Protein AF-A0A452ELL9-F1 (afdb_monomer_lite)

Radius of gyration: 30.47 Å; chains: 1; bounding box: 75×62×86 Å

Sequence (156 aa):
MGLPRRAGDPAELRKSLKPLLEKRRRARINESLSQLKGLILPLLGRESSRYSKLEKADILEMTVRFLQELPASSGPAAAPTPSDSYREGYRACLARLARVLPTCRVLEPAVSARLLEHLRRRAASATSDGGPPSPPPAPAPSPPEPPRNPGLWRPW

InterPro domains:
  IPR003650 Orange domain [PF07527] (85-124)
  IPR003650 Orange domain [PS51054] (86-119)
  IPR003650 Orange domain [SM00511] (84-128)
  IPR011598 Myc-type, basic helix-loop-helix (bHLH) domain [PF00010] (14-70)
  IPR011598 Myc-type, basic helix-loop-helix (bHLH) domain [PS50888] (13-70)
  IPR011598 Myc-type, basic helix-loop-helix (bHLH) domain [SM00353] (19-76)
  IPR036638 Helix-loop-helix DNA-binding domain superfamily [G3DSA:4.10.280.10] (8-72)
  IPR036638 Helix-loop-helix DNA-binding domain superfamily [SSF47459] (7-71)
  IPR050370 Hairy and Enhancer of Split/HEY-related [PTHR10985] (12-146)

pLDDT: mean 76.62, std 16.28, range [39.56, 97.38]

Structure (mmCIF, N/CA/C/O backbone):
data_AF-A0A452ELL9-F1
#
_entry.id   AF-A0A452ELL9-F1
#
loop_
_atom_site.group_PDB
_atom_site.id
_atom_site.type_symbol
_atom_site.label_atom_id
_atom_site.label_alt_id
_atom_site.label_comp_id
_atom_site.label_asym_id
_atom_site.label_entity_id
_atom_site.label_seq_id
_atom_site.pdbx_PDB_ins_code
_atom_site.Cartn_x
_atom_site.Cartn_y
_atom_site.Cartn_z
_atom_site.occupancy
_atom_site.B_iso_or_equiv
_atom_site.auth_seq_id
_atom_site.auth_comp_id
_atom_site.auth_asym_id
_atom_site.auth_atom_id
_atom_site.pdbx_PDB_model_num
ATOM 1 N N . MET A 1 1 ? 48.046 23.198 -48.139 1.00 39.56 1 MET A N 1
ATOM 2 C CA . MET A 1 1 ? 48.055 22.810 -46.710 1.00 39.56 1 MET A CA 1
ATOM 3 C C . MET A 1 1 ? 46.621 22.524 -46.279 1.00 39.56 1 MET A C 1
ATOM 5 O O . MET A 1 1 ? 45.902 23.446 -45.923 1.00 39.56 1 MET A O 1
ATOM 9 N N . GLY A 1 2 ? 46.162 21.277 -46.433 1.00 43.72 2 GLY A N 1
ATOM 10 C CA . GLY A 1 2 ? 44.810 20.869 -46.034 1.00 43.72 2 GLY A CA 1
ATOM 11 C C . GLY A 1 2 ? 44.748 20.633 -44.527 1.00 43.72 2 GLY A C 1
ATOM 12 O O . GLY A 1 2 ? 45.541 19.858 -44.000 1.00 43.72 2 GLY A O 1
ATOM 13 N N . LEU A 1 3 ? 43.842 21.325 -43.835 1.00 52.34 3 LEU A N 1
ATOM 14 C CA . LEU A 1 3 ? 43.628 21.164 -42.396 1.00 52.34 3 LEU A CA 1
ATOM 15 C C . LEU A 1 3 ? 43.081 19.758 -42.084 1.00 52.34 3 LEU A C 1
ATOM 17 O O . LEU A 1 3 ? 42.212 19.269 -42.814 1.00 52.34 3 LEU A O 1
ATOM 21 N N . PRO A 1 4 ? 43.535 19.103 -41.000 1.00 48.22 4 PRO A N 1
ATOM 22 C CA . PRO A 1 4 ? 43.078 17.767 -40.655 1.00 48.22 4 PRO A CA 1
ATOM 23 C C . PRO A 1 4 ? 41.623 17.828 -40.171 1.00 48.22 4 PRO A C 1
ATOM 25 O O . PRO A 1 4 ? 41.329 18.252 -39.055 1.00 48.22 4 PRO A O 1
ATOM 28 N N . ARG A 1 5 ? 40.680 17.376 -41.006 1.00 55.56 5 ARG A N 1
ATOM 29 C CA . ARG A 1 5 ? 39.321 17.060 -40.549 1.00 55.56 5 ARG A CA 1
ATOM 30 C C . ARG A 1 5 ? 39.376 15.769 -39.743 1.00 55.56 5 ARG A C 1
ATOM 32 O O . ARG A 1 5 ? 39.400 14.689 -40.325 1.00 55.56 5 ARG A O 1
ATOM 39 N N . ARG A 1 6 ? 39.333 15.865 -38.414 1.00 56.06 6 ARG A N 1
ATOM 40 C CA . ARG A 1 6 ? 38.797 14.772 -37.590 1.00 56.06 6 ARG A CA 1
ATOM 41 C C . ARG A 1 6 ? 38.320 15.248 -36.218 1.00 56.06 6 ARG A C 1
ATOM 43 O O . ARG A 1 6 ? 38.817 14.823 -35.187 1.00 56.06 6 ARG A O 1
ATOM 50 N N . ALA A 1 7 ? 37.300 16.101 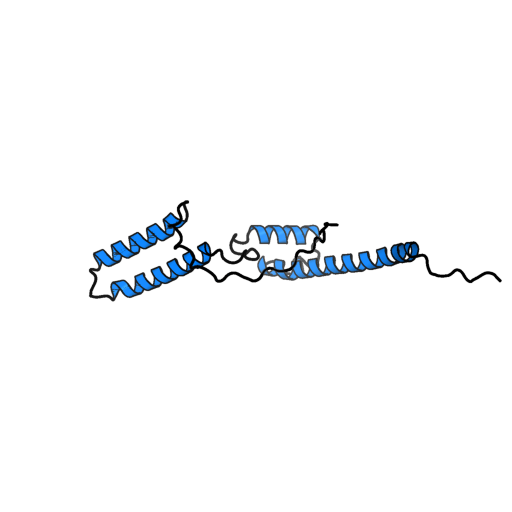-36.213 1.00 53.94 7 ALA A N 1
ATOM 51 C CA . ALA A 1 7 ? 36.344 16.097 -35.112 1.00 53.94 7 ALA A CA 1
ATOM 52 C C . ALA A 1 7 ? 35.299 15.028 -35.458 1.00 53.94 7 ALA A C 1
ATOM 54 O O . ALA A 1 7 ? 34.643 15.130 -36.494 1.00 53.94 7 ALA A O 1
ATOM 55 N N . GLY A 1 8 ? 35.235 13.952 -34.670 1.00 61.16 8 GLY A N 1
ATOM 56 C CA . GLY A 1 8 ? 34.281 12.864 -34.880 1.00 61.16 8 GLY A CA 1
ATOM 57 C C . GLY A 1 8 ? 32.857 13.406 -34.955 1.00 61.16 8 GLY A C 1
ATOM 58 O O . GLY A 1 8 ? 32.442 14.190 -34.104 1.00 61.16 8 GLY A O 1
ATOM 59 N N . ASP A 1 9 ? 32.136 13.011 -35.998 1.00 69.12 9 ASP A N 1
ATOM 60 C CA . ASP A 1 9 ? 30.801 13.513 -36.288 1.00 69.12 9 ASP A CA 1
ATOM 61 C C . ASP A 1 9 ? 29.867 13.218 -35.090 1.00 69.12 9 ASP A C 1
ATOM 63 O O . ASP A 1 9 ? 29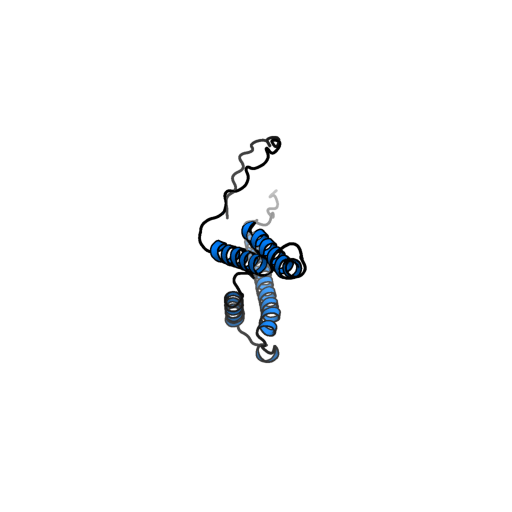.688 12.051 -34.720 1.00 69.12 9 ASP A O 1
ATOM 67 N N . PRO A 1 10 ? 29.269 14.222 -34.420 1.00 64.19 10 PRO A N 1
ATOM 68 C CA . PRO A 1 10 ? 28.433 14.005 -33.235 1.00 64.19 10 PRO A CA 1
ATOM 69 C C . PRO A 1 10 ? 27.201 13.139 -33.534 1.00 64.19 10 PRO A C 1
ATOM 71 O O . PRO A 1 10 ? 26.569 12.610 -32.616 1.00 64.19 10 PRO A O 1
ATOM 74 N N . ALA A 1 11 ? 26.825 12.994 -34.806 1.00 65.19 11 ALA A N 1
ATOM 75 C CA . ALA A 1 11 ? 25.819 12.036 -35.247 1.00 65.19 11 ALA A CA 1
ATOM 76 C C . ALA A 1 11 ? 26.320 10.580 -35.165 1.00 65.19 11 ALA A C 1
ATOM 78 O O . ALA A 1 11 ? 25.574 9.713 -34.713 1.00 65.19 11 ALA A O 1
ATOM 79 N N . GLU A 1 12 ? 27.577 10.313 -35.524 1.00 65.81 12 GLU A N 1
ATOM 80 C CA . GLU A 1 12 ? 28.212 8.990 -35.424 1.00 65.81 12 GLU A CA 1
ATOM 81 C C . GLU A 1 12 ? 28.434 8.584 -33.962 1.00 65.81 12 GLU A C 1
ATOM 83 O O . GLU A 1 12 ? 28.128 7.455 -33.577 1.00 65.81 12 GLU A O 1
ATOM 88 N N . LEU A 1 13 ? 28.838 9.530 -33.106 1.00 61.91 13 LEU A N 1
ATOM 89 C CA . LEU A 1 13 ? 28.937 9.302 -31.660 1.00 61.91 13 LEU A CA 1
ATOM 90 C C . LEU A 1 13 ? 27.566 8.987 -31.035 1.00 61.91 13 LEU A C 1
ATOM 92 O O . LEU A 1 13 ? 27.431 8.083 -30.216 1.00 61.91 13 LEU A O 1
ATOM 96 N N . ARG A 1 14 ? 26.500 9.679 -31.457 1.00 65.00 14 ARG A N 1
ATOM 97 C CA . ARG A 1 14 ? 25.131 9.364 -31.009 1.00 65.00 14 ARG A CA 1
ATOM 98 C C . ARG A 1 14 ? 24.664 7.986 -31.485 1.00 65.00 14 ARG A C 1
ATOM 100 O O . ARG A 1 14 ? 23.976 7.294 -30.735 1.00 65.00 14 ARG A O 1
ATOM 107 N N . LYS A 1 15 ? 25.031 7.565 -32.699 1.00 68.00 15 LYS A N 1
ATOM 108 C CA . LYS A 1 15 ? 24.720 6.224 -33.225 1.00 68.00 15 LYS A CA 1
ATOM 109 C C . LYS A 1 15 ? 25.477 5.120 -32.477 1.00 68.00 15 LYS A C 1
ATOM 111 O O . LYS A 1 15 ? 24.883 4.076 -32.228 1.00 68.00 15 LYS A O 1
ATOM 116 N N . SER A 1 16 ? 26.722 5.357 -32.057 1.00 68.56 16 SER A N 1
ATOM 117 C CA . SER A 1 16 ? 27.526 4.377 -31.309 1.00 68.56 16 SER A CA 1
ATOM 118 C C . SER A 1 16 ? 27.206 4.322 -29.807 1.00 68.56 16 SER A C 1
ATOM 120 O O . SER A 1 16 ? 27.310 3.257 -29.199 1.00 68.56 16 SER A O 1
ATOM 122 N N . LEU A 1 17 ? 26.735 5.419 -29.201 1.00 79.38 17 LEU A N 1
ATOM 123 C CA . LEU A 1 17 ? 26.318 5.453 -27.790 1.00 79.38 17 LEU A CA 1
ATOM 124 C C . LEU A 1 17 ? 24.913 4.877 -27.551 1.00 79.38 17 LEU A C 1
ATOM 126 O O . LEU A 1 17 ? 24.643 4.333 -26.479 1.00 79.38 17 LEU A O 1
ATOM 130 N N . LYS A 1 18 ? 24.020 4.949 -28.545 1.00 80.38 18 LYS A N 1
ATOM 131 C CA . LYS A 1 18 ? 22.675 4.344 -28.502 1.00 80.38 18 LYS A CA 1
ATOM 132 C C . LYS A 1 18 ? 22.659 2.865 -28.066 1.00 80.38 18 LYS A C 1
ATOM 134 O O . LYS A 1 18 ? 21.918 2.558 -27.130 1.00 80.38 18 LYS A O 1
ATOM 139 N N . PRO A 1 19 ? 23.449 1.946 -28.659 1.00 86.75 19 PRO A N 1
ATOM 140 C CA . PRO A 1 19 ? 23.465 0.545 -28.231 1.00 86.75 19 PRO A CA 1
ATOM 141 C C . PRO A 1 19 ? 23.975 0.368 -26.793 1.00 86.75 19 PRO A C 1
ATOM 143 O O . PRO A 1 19 ? 23.478 -0.494 -26.069 1.00 86.75 19 PRO A O 1
ATOM 146 N N . LEU A 1 20 ? 24.913 1.209 -26.341 1.00 86.06 20 LEU A N 1
ATOM 147 C CA . LEU A 1 20 ? 25.419 1.178 -24.964 1.00 86.06 20 LEU A CA 1
ATOM 148 C C . LEU A 1 20 ? 24.358 1.636 -23.953 1.00 86.06 20 LEU A C 1
ATOM 150 O O . LEU A 1 20 ? 24.157 0.987 -22.923 1.00 86.06 20 LEU A O 1
ATOM 154 N N . LEU A 1 21 ? 23.644 2.721 -24.260 1.00 90.81 21 LEU A N 1
ATOM 155 C CA . LEU A 1 21 ? 22.550 3.241 -23.435 1.00 90.81 21 LEU A CA 1
ATOM 156 C C . LEU A 1 21 ? 21.401 2.235 -23.327 1.00 90.81 21 LEU A C 1
ATOM 158 O O . LEU A 1 21 ? 20.899 1.989 -22.229 1.00 90.81 21 LEU A O 1
ATOM 162 N N . GLU A 1 22 ? 21.031 1.599 -24.438 1.00 91.69 22 GLU A N 1
ATOM 163 C CA . GLU A 1 22 ? 19.993 0.568 -24.444 1.00 91.69 22 GLU A CA 1
ATOM 164 C C . GLU A 1 22 ? 20.433 -0.682 -23.668 1.00 91.69 22 GLU A C 1
ATOM 166 O O . GLU A 1 22 ? 19.645 -1.237 -22.900 1.00 91.69 22 GLU A O 1
ATOM 171 N N . LYS A 1 23 ? 21.707 -1.089 -23.760 1.00 93.25 23 LYS A N 1
ATOM 172 C CA . LYS A 1 23 ? 22.253 -2.170 -22.921 1.00 93.25 23 LYS A CA 1
ATOM 173 C C . LYS A 1 23 ? 22.130 -1.840 -21.430 1.00 93.25 23 LYS A C 1
ATOM 175 O O . LYS A 1 23 ? 21.665 -2.681 -20.661 1.00 93.25 23 LYS A O 1
ATOM 180 N N . ARG A 1 24 ? 22.476 -0.612 -21.021 1.00 93.44 24 ARG A N 1
ATOM 181 C CA . ARG A 1 24 ? 22.334 -0.156 -19.624 1.00 93.44 24 ARG A CA 1
ATOM 182 C C . ARG A 1 24 ? 20.871 -0.118 -19.178 1.00 93.44 24 ARG A C 1
ATOM 184 O O . ARG A 1 24 ? 20.562 -0.541 -18.066 1.00 93.44 24 ARG A O 1
ATOM 191 N N . ARG A 1 25 ? 19.963 0.350 -20.038 1.00 96.44 25 ARG A N 1
ATOM 192 C CA . ARG A 1 25 ? 18.517 0.339 -19.773 1.00 96.44 25 ARG A CA 1
ATOM 193 C C . ARG A 1 25 ? 18.000 -1.088 -19.572 1.00 96.44 25 ARG A C 1
ATOM 195 O O . ARG A 1 25 ? 17.311 -1.341 -18.588 1.00 96.44 25 ARG A O 1
ATOM 202 N N . ARG A 1 26 ? 18.362 -2.022 -20.459 1.00 96.38 26 ARG A N 1
ATOM 203 C CA . ARG A 1 26 ? 17.973 -3.441 -20.363 1.00 96.38 26 ARG A CA 1
ATOM 204 C C . ARG A 1 26 ? 18.506 -4.106 -19.096 1.00 96.38 26 ARG A C 1
ATOM 206 O O . ARG A 1 26 ? 17.766 -4.854 -18.464 1.00 96.38 26 ARG A O 1
ATOM 213 N N . ALA A 1 27 ? 19.748 -3.810 -18.711 1.00 96.31 27 ALA A N 1
ATOM 214 C CA . ALA A 1 27 ? 20.329 -4.302 -17.463 1.00 96.31 27 ALA A CA 1
ATOM 215 C C . ALA A 1 27 ? 19.515 -3.837 -16.247 1.00 96.31 27 ALA A C 1
ATOM 217 O O . ALA A 1 27 ? 19.094 -4.671 -15.452 1.00 96.31 27 ALA A O 1
ATOM 218 N N . ARG A 1 28 ? 19.188 -2.537 -16.177 1.00 97.38 28 ARG A N 1
ATOM 219 C CA . ARG A 1 28 ? 18.305 -1.983 -15.136 1.00 97.38 28 ARG A CA 1
ATOM 220 C C . ARG A 1 28 ? 16.955 -2.696 -15.072 1.00 97.38 28 ARG A C 1
ATOM 222 O O . ARG A 1 28 ? 16.532 -3.084 -13.996 1.00 97.38 28 ARG A O 1
ATOM 229 N N . ILE A 1 29 ? 16.292 -2.898 -16.214 1.00 95.25 29 ILE A N 1
ATOM 230 C CA . ILE A 1 29 ? 14.984 -3.578 -16.257 1.00 95.25 29 ILE A CA 1
ATOM 231 C C . ILE A 1 29 ? 15.085 -5.006 -15.703 1.00 95.25 29 ILE A C 1
ATOM 233 O O . ILE A 1 29 ? 14.241 -5.425 -14.916 1.00 95.25 29 ILE A O 1
ATOM 237 N N . ASN A 1 30 ? 16.113 -5.760 -16.096 1.00 95.25 30 ASN A N 1
ATOM 238 C CA . ASN A 1 30 ? 16.290 -7.137 -15.632 1.00 95.25 30 ASN A CA 1
ATOM 239 C C . ASN A 1 30 ? 16.639 -7.216 -14.137 1.00 95.25 30 ASN A C 1
ATOM 241 O O . ASN A 1 30 ? 16.194 -8.141 -13.456 1.00 95.25 30 ASN A O 1
ATOM 245 N N . GLU A 1 31 ? 17.401 -6.249 -13.625 1.00 95.81 31 GLU A N 1
ATOM 246 C CA . GLU A 1 31 ? 17.685 -6.124 -12.195 1.00 95.81 31 GLU A CA 1
ATOM 247 C C . GLU A 1 31 ? 16.397 -5.860 -11.409 1.00 95.81 31 GLU A C 1
ATOM 249 O O . GLU A 1 31 ? 16.092 -6.595 -10.470 1.00 95.81 31 GLU A O 1
ATOM 254 N N . SER A 1 32 ? 15.578 -4.902 -11.854 1.00 95.19 32 SER A N 1
ATOM 255 C CA . SER A 1 32 ? 14.283 -4.613 -11.229 1.00 95.19 32 SER A CA 1
ATOM 256 C C . SER A 1 32 ? 13.348 -5.826 -11.242 1.00 95.19 32 SER A C 1
ATOM 258 O O . SER A 1 32 ? 12.720 -6.118 -10.232 1.00 95.19 32 SER A O 1
ATOM 260 N N . LEU A 1 33 ? 13.280 -6.576 -12.348 1.00 94.12 33 LEU A N 1
ATOM 261 C CA . LEU A 1 33 ? 12.470 -7.801 -12.426 1.00 94.12 33 LEU A CA 1
ATOM 262 C C . LEU A 1 33 ? 12.960 -8.892 -11.464 1.00 94.12 33 LEU A C 1
ATOM 264 O O . LEU A 1 33 ? 12.149 -9.592 -10.860 1.00 94.12 33 LEU A O 1
ATOM 268 N N . SER A 1 34 ? 14.276 -9.020 -11.292 1.00 92.25 34 SER A N 1
ATOM 269 C CA . SER A 1 34 ? 14.861 -9.957 -10.325 1.00 92.25 34 SER A CA 1
ATOM 270 C C . SER A 1 34 ? 14.517 -9.566 -8.885 1.00 92.25 34 SER A C 1
ATOM 272 O O . SER A 1 34 ? 14.138 -10.425 -8.090 1.00 92.25 34 SER A O 1
ATOM 274 N N . GLN A 1 35 ? 14.583 -8.270 -8.565 1.00 93.25 35 GLN A N 1
ATOM 275 C CA . GLN A 1 35 ? 14.181 -7.738 -7.259 1.00 93.25 35 GLN A CA 1
ATOM 276 C C . GLN A 1 35 ? 12.687 -7.958 -6.994 1.00 93.25 35 GLN A C 1
ATOM 278 O O . GLN A 1 35 ? 12.324 -8.477 -5.942 1.00 93.25 35 GLN A O 1
ATOM 283 N N . LEU A 1 36 ? 11.828 -7.636 -7.968 1.00 93.56 36 LEU A N 1
ATOM 284 C CA . LEU A 1 36 ? 10.382 -7.871 -7.908 1.00 93.56 36 LEU A CA 1
ATOM 285 C C . LEU A 1 36 ? 10.064 -9.333 -7.602 1.00 93.56 36 LEU A C 1
ATOM 287 O O . LEU A 1 36 ? 9.323 -9.622 -6.668 1.00 93.56 36 LEU A O 1
ATOM 291 N N . LYS A 1 37 ? 10.690 -10.267 -8.322 1.00 91.44 37 LYS A N 1
ATOM 292 C CA . LYS A 1 37 ? 10.555 -11.701 -8.048 1.00 91.44 37 LYS A CA 1
ATOM 293 C C . LYS A 1 37 ? 10.971 -12.054 -6.613 1.00 91.44 37 LYS A C 1
ATOM 295 O O . LYS A 1 37 ? 10.265 -12.807 -5.949 1.00 91.44 37 LYS A O 1
ATOM 300 N N . GLY A 1 38 ? 12.079 -11.500 -6.123 1.00 89.69 38 GLY A N 1
ATOM 301 C CA . GLY A 1 38 ? 12.550 -11.722 -4.752 1.00 89.69 38 GLY A CA 1
ATOM 302 C C . GLY A 1 38 ? 11.599 -11.200 -3.669 1.00 89.69 38 GLY A C 1
ATOM 303 O O . GLY A 1 38 ? 11.500 -11.818 -2.616 1.00 89.69 38 GLY A O 1
ATOM 304 N N . LEU A 1 39 ? 10.881 -10.104 -3.928 1.00 90.94 39 LEU A N 1
ATOM 305 C CA . LEU A 1 39 ? 9.926 -9.515 -2.983 1.00 90.94 39 LEU A CA 1
ATOM 306 C C . LEU A 1 39 ? 8.557 -10.203 -3.028 1.00 90.94 39 LEU A C 1
ATOM 308 O O . LEU A 1 39 ? 7.978 -10.499 -1.988 1.00 90.94 39 LEU A O 1
ATOM 312 N N . ILE A 1 40 ? 8.036 -10.471 -4.225 1.00 89.88 40 ILE A N 1
ATOM 313 C CA . ILE A 1 40 ? 6.654 -10.930 -4.415 1.00 89.88 40 ILE A CA 1
ATOM 314 C C . ILE A 1 40 ? 6.485 -12.412 -4.058 1.00 89.88 40 ILE A C 1
ATOM 316 O O . ILE A 1 40 ? 5.493 -12.780 -3.434 1.00 89.88 40 ILE A O 1
ATOM 320 N N . LEU A 1 41 ? 7.440 -13.282 -4.410 1.00 87.19 41 LEU A N 1
ATOM 321 C CA . LEU A 1 41 ? 7.315 -14.727 -4.159 1.00 87.19 41 LEU A CA 1
ATOM 322 C C . LEU A 1 41 ? 7.146 -15.067 -2.666 1.00 87.19 41 LEU A C 1
ATOM 324 O O . LEU A 1 41 ? 6.201 -15.793 -2.348 1.00 87.19 41 LEU A O 1
ATOM 328 N N . PRO A 1 42 ? 7.976 -14.534 -1.744 1.00 85.56 42 PRO A N 1
ATOM 329 C CA . PRO A 1 42 ? 7.800 -14.773 -0.314 1.00 85.56 42 PRO A CA 1
ATOM 330 C C . PRO A 1 42 ? 6.458 -14.267 0.217 1.00 85.56 42 PRO A C 1
ATOM 332 O O . PRO A 1 42 ? 5.806 -14.969 0.985 1.00 85.56 42 PRO A O 1
ATOM 335 N N . LEU A 1 43 ? 6.022 -13.081 -0.223 1.00 84.56 43 LEU A N 1
ATOM 336 C CA . LEU A 1 43 ? 4.770 -12.466 0.229 1.00 84.56 43 LEU A CA 1
ATOM 337 C C . LEU A 1 43 ? 3.532 -13.268 -0.195 1.00 84.56 43 LEU A C 1
ATOM 339 O O . LEU A 1 43 ? 2.533 -13.267 0.517 1.00 84.56 43 LEU A O 1
ATOM 343 N N . LEU A 1 44 ? 3.611 -13.997 -1.311 1.00 82.94 44 LEU A N 1
ATOM 344 C CA . LEU A 1 44 ? 2.556 -14.904 -1.779 1.00 82.94 44 LEU A CA 1
ATOM 345 C C . LEU A 1 44 ? 2.695 -16.340 -1.237 1.00 82.94 44 LEU A C 1
ATOM 347 O O . LEU A 1 44 ? 1.958 -17.227 -1.672 1.00 82.94 44 LEU A O 1
ATOM 351 N N . GLY A 1 45 ? 3.658 -16.617 -0.349 1.00 79.69 45 GLY A N 1
ATOM 352 C CA . GLY A 1 45 ? 3.928 -17.977 0.138 1.00 79.69 45 GLY A CA 1
ATOM 353 C C . GLY A 1 45 ? 4.411 -18.933 -0.963 1.00 79.69 45 GLY A C 1
ATOM 354 O O . GLY A 1 45 ? 4.213 -20.148 -0.885 1.00 79.69 45 GLY A O 1
ATOM 355 N N . ARG A 1 46 ? 5.014 -18.395 -2.029 1.00 79.75 46 ARG A N 1
ATOM 356 C CA . ARG A 1 46 ? 5.496 -19.150 -3.189 1.00 79.75 46 ARG A CA 1
ATOM 357 C C . ARG A 1 46 ? 6.989 -19.452 -3.051 1.00 79.75 46 ARG A C 1
ATOM 359 O O . ARG A 1 46 ? 7.824 -18.575 -2.875 1.00 79.75 46 ARG A O 1
ATOM 366 N N . GLU A 1 47 ? 7.315 -20.734 -3.155 1.00 73.62 47 GLU A N 1
ATOM 367 C CA . GLU A 1 47 ? 8.642 -21.297 -2.882 1.00 73.62 47 GLU A CA 1
ATOM 368 C C . GLU A 1 47 ? 9.626 -21.016 -4.038 1.00 73.62 47 GLU A C 1
ATOM 370 O O . GLU A 1 47 ? 9.368 -21.398 -5.180 1.00 73.62 47 GLU A O 1
ATOM 375 N N . SER A 1 48 ? 10.744 -20.332 -3.761 1.00 70.75 48 SER A N 1
ATOM 376 C CA . SER A 1 48 ? 11.658 -19.767 -4.777 1.00 70.75 48 SER A CA 1
ATOM 377 C C . SER A 1 48 ? 12.183 -20.790 -5.801 1.00 70.75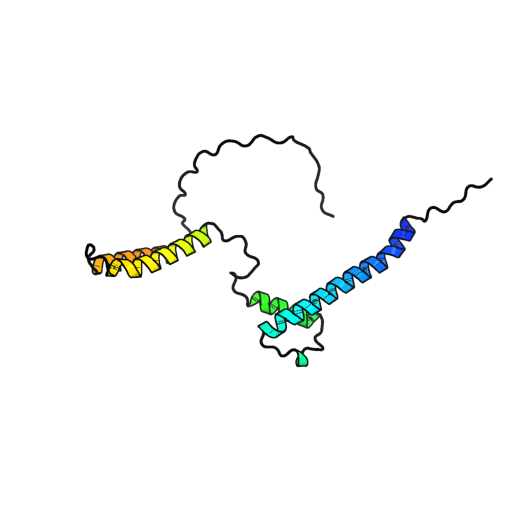 48 SER A C 1
ATOM 379 O O . SER A 1 48 ? 12.341 -20.460 -6.981 1.00 70.75 48 SER A O 1
ATOM 381 N N . SER A 1 49 ? 12.377 -22.051 -5.392 1.00 72.25 49 SER A N 1
ATOM 382 C CA . SER A 1 49 ? 12.905 -23.123 -6.250 1.00 72.25 49 SER A CA 1
ATOM 383 C C . SER A 1 49 ? 11.996 -23.416 -7.449 1.00 72.25 49 SER A C 1
ATOM 385 O O . SER A 1 49 ? 12.454 -23.451 -8.599 1.00 72.25 49 SER A O 1
ATOM 387 N N . ARG A 1 50 ? 10.678 -23.508 -7.208 1.00 70.56 50 ARG A N 1
ATOM 388 C CA . ARG A 1 50 ? 9.668 -23.766 -8.254 1.00 70.56 50 ARG A CA 1
ATOM 389 C C . ARG A 1 50 ? 9.531 -22.627 -9.258 1.00 70.56 50 ARG A C 1
ATOM 391 O O . ARG A 1 50 ? 9.079 -22.842 -10.376 1.00 70.56 50 ARG A O 1
ATOM 398 N N . TYR A 1 51 ? 9.953 -21.432 -8.872 1.00 72.94 51 TYR A N 1
ATOM 399 C CA .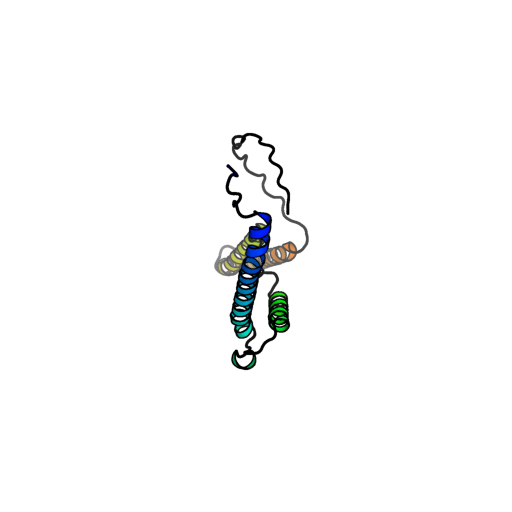 TYR A 1 51 ? 9.799 -20.219 -9.662 1.00 72.94 51 TYR A CA 1
ATOM 400 C C . TYR A 1 51 ? 11.125 -19.701 -10.225 1.00 72.94 51 TYR A C 1
ATOM 402 O O . TYR A 1 51 ? 11.179 -18.617 -10.810 1.00 72.94 51 TYR A O 1
ATOM 410 N N . SER A 1 52 ? 12.202 -20.482 -10.109 1.00 75.62 52 SER A N 1
ATOM 411 C CA . SER A 1 52 ? 13.523 -20.192 -10.681 1.00 75.62 52 SER A CA 1
ATOM 412 C C . SER A 1 52 ? 13.470 -19.847 -12.181 1.00 75.62 52 SER A C 1
ATOM 414 O O . SER A 1 52 ? 14.209 -18.957 -12.600 1.00 75.62 52 SER A O 1
ATOM 416 N N . LYS A 1 53 ? 12.522 -20.420 -12.940 1.00 79.94 53 LYS A N 1
ATOM 417 C CA . LYS A 1 53 ? 12.317 -20.224 -14.393 1.00 79.94 53 LYS A CA 1
ATOM 418 C C . LYS A 1 53 ? 11.136 -19.319 -14.801 1.00 79.94 53 LYS A C 1
ATOM 420 O O . LYS A 1 53 ? 10.716 -19.389 -15.946 1.00 79.94 53 LYS A O 1
ATOM 425 N N . LEU A 1 54 ? 10.596 -18.493 -13.901 1.00 81.25 54 LEU A N 1
ATOM 426 C CA . LEU A 1 54 ? 9.487 -17.580 -14.235 1.00 81.25 54 LEU A CA 1
ATOM 427 C C . LEU A 1 54 ? 9.762 -16.723 -15.479 1.00 81.25 54 LEU A C 1
ATOM 429 O O . LEU A 1 54 ? 10.837 -16.119 -15.592 1.00 81.25 54 LEU A O 1
ATOM 433 N N . GLU A 1 55 ? 8.765 -16.616 -16.358 1.00 89.56 55 GLU A N 1
ATOM 434 C CA . GLU A 1 55 ? 8.818 -15.699 -17.489 1.00 89.56 55 GLU A CA 1
ATOM 435 C C . GLU A 1 55 ? 8.632 -14.248 -17.020 1.00 89.56 55 GLU A C 1
ATOM 437 O O . GLU A 1 55 ? 8.110 -13.964 -15.939 1.00 89.56 55 GLU A O 1
ATOM 442 N N . LYS A 1 56 ? 9.066 -13.279 -17.837 1.00 90.56 56 LYS A N 1
ATOM 443 C CA . LYS A 1 56 ? 8.932 -11.855 -17.478 1.00 90.56 56 LYS A CA 1
ATOM 444 C C . LYS A 1 56 ? 7.470 -11.436 -17.319 1.00 90.56 56 LYS A C 1
ATOM 446 O O . LYS A 1 56 ? 7.187 -10.591 -16.477 1.00 90.56 56 LYS A O 1
ATOM 451 N N . ALA A 1 57 ? 6.578 -12.009 -18.129 1.00 92.62 57 ALA A N 1
ATOM 452 C CA . ALA A 1 57 ? 5.146 -11.750 -18.057 1.00 92.62 57 ALA A CA 1
ATOM 453 C C . ALA A 1 57 ? 4.568 -12.242 -16.723 1.00 92.62 57 ALA A C 1
ATOM 455 O O . ALA A 1 57 ? 3.938 -11.453 -16.027 1.00 92.62 57 ALA A O 1
ATOM 456 N N . ASP A 1 58 ? 4.901 -13.467 -16.306 1.00 90.50 58 ASP A N 1
ATOM 457 C CA . ASP A 1 58 ? 4.441 -14.037 -15.036 1.00 90.50 58 ASP A CA 1
ATOM 458 C C . ASP A 1 58 ? 4.867 -13.199 -13.822 1.00 90.50 58 ASP A C 1
ATOM 460 O O . ASP A 1 58 ? 4.077 -12.971 -12.906 1.00 90.50 58 ASP A O 1
ATOM 464 N N . ILE A 1 59 ? 6.121 -12.714 -13.803 1.00 91.69 59 ILE A N 1
ATOM 465 C CA . ILE A 1 59 ? 6.620 -11.844 -12.721 1.00 91.69 59 ILE A CA 1
ATOM 466 C C . ILE A 1 59 ? 5.755 -10.583 -12.624 1.00 91.69 59 ILE A C 1
ATOM 468 O O . ILE A 1 59 ? 5.374 -10.173 -11.525 1.00 91.69 59 ILE A O 1
ATOM 472 N N . LEU A 1 60 ? 5.442 -9.966 -13.765 1.00 94.56 60 LEU A N 1
ATOM 473 C CA . LEU A 1 60 ? 4.611 -8.766 -13.814 1.00 94.56 60 LEU A CA 1
ATOM 474 C C . LEU A 1 60 ? 3.166 -9.065 -13.407 1.00 94.56 60 LEU A C 1
ATOM 476 O O . LEU A 1 60 ? 2.618 -8.335 -12.587 1.00 94.56 60 LEU A O 1
ATOM 480 N N . GLU A 1 61 ? 2.572 -10.144 -13.907 1.00 92.25 61 GLU A N 1
ATOM 481 C CA . GLU A 1 61 ? 1.194 -10.529 -13.592 1.00 92.25 61 GLU A CA 1
ATOM 482 C C . GLU A 1 61 ? 1.015 -10.826 -12.100 1.00 92.25 61 GLU A C 1
ATOM 484 O O . GLU A 1 61 ? 0.118 -10.277 -11.457 1.00 92.25 61 GLU A O 1
ATOM 489 N N . MET A 1 62 ? 1.922 -11.611 -11.510 1.00 91.19 62 MET A N 1
ATOM 490 C CA . MET A 1 62 ? 1.925 -11.872 -10.069 1.00 91.19 62 MET A CA 1
ATOM 491 C C . MET A 1 62 ? 2.047 -10.585 -9.251 1.00 91.19 62 MET A C 1
ATOM 493 O O . MET A 1 62 ? 1.385 -10.444 -8.225 1.00 91.19 62 MET A O 1
ATOM 497 N N . THR A 1 63 ? 2.886 -9.649 -9.701 1.00 92.75 63 THR A N 1
ATOM 498 C CA . THR A 1 63 ? 3.066 -8.358 -9.025 1.00 92.75 63 THR A CA 1
ATOM 499 C C . THR A 1 63 ? 1.792 -7.525 -9.103 1.00 92.75 63 THR A C 1
ATOM 501 O O . THR A 1 63 ? 1.362 -6.972 -8.096 1.00 92.75 63 THR A O 1
ATOM 504 N N . VAL A 1 64 ? 1.166 -7.437 -10.278 1.00 91.81 64 VAL A N 1
ATOM 505 C CA . VAL A 1 64 ? -0.083 -6.684 -10.465 1.00 91.81 64 VAL A CA 1
ATOM 506 C C . VAL A 1 64 ? -1.186 -7.263 -9.590 1.00 91.81 64 VAL A C 1
ATOM 508 O O . VAL A 1 64 ? -1.852 -6.511 -8.881 1.00 91.81 64 VAL A O 1
ATOM 511 N N . ARG A 1 65 ? -1.329 -8.591 -9.574 1.00 89.12 65 ARG A N 1
ATOM 512 C CA . ARG A 1 65 ? -2.287 -9.277 -8.708 1.00 89.12 65 ARG A CA 1
ATOM 513 C C . ARG A 1 65 ? -2.036 -8.970 -7.232 1.00 89.12 65 ARG A C 1
ATOM 515 O O . ARG A 1 65 ? -2.969 -8.601 -6.529 1.00 89.12 65 ARG A O 1
ATOM 522 N N . PHE A 1 66 ? -0.783 -9.053 -6.780 1.00 88.19 66 PHE A N 1
ATOM 523 C CA . PHE A 1 66 ? -0.415 -8.691 -5.411 1.00 88.19 66 PHE A CA 1
ATOM 524 C C . PHE A 1 66 ? -0.835 -7.255 -5.071 1.00 88.19 66 PHE A C 1
ATOM 526 O O . PHE A 1 66 ? -1.459 -7.023 -4.042 1.00 88.19 66 PHE A O 1
ATOM 533 N N . LEU A 1 67 ? -0.549 -6.294 -5.954 1.00 88.62 67 LEU A N 1
ATOM 534 C CA . LEU A 1 67 ? -0.902 -4.888 -5.744 1.00 88.62 67 LEU A CA 1
ATOM 535 C C . LEU A 1 67 ? -2.418 -4.632 -5.746 1.00 88.62 67 LEU A C 1
ATOM 537 O O . LEU A 1 67 ? -2.863 -3.691 -5.099 1.00 88.62 67 LEU A O 1
ATOM 541 N N . GLN A 1 68 ? -3.206 -5.439 -6.458 1.00 85.75 68 GLN A N 1
ATOM 542 C CA . GLN A 1 68 ? -4.673 -5.360 -6.440 1.00 85.75 68 GLN A CA 1
ATOM 543 C C . GLN A 1 68 ? -5.279 -5.974 -5.173 1.00 85.75 68 GLN A C 1
ATOM 545 O O . GLN A 1 68 ? -6.319 -5.516 -4.707 1.00 85.75 68 GLN A O 1
ATOM 550 N N . GLU A 1 69 ? -4.638 -7.005 -4.622 1.00 83.88 69 GLU A N 1
ATOM 551 C CA . GLU A 1 69 ? -5.042 -7.648 -3.368 1.00 83.88 69 GLU A CA 1
ATOM 552 C C . GLU A 1 69 ? -4.628 -6.823 -2.131 1.00 83.88 69 GLU A C 1
ATOM 554 O O . GLU A 1 69 ? -5.176 -7.019 -1.044 1.00 83.88 69 GLU A O 1
ATOM 559 N N . LEU A 1 70 ? -3.701 -5.869 -2.283 1.00 82.75 70 LEU A N 1
ATOM 560 C CA . LEU A 1 70 ? -3.344 -4.926 -1.228 1.00 82.75 70 LEU A CA 1
ATOM 561 C C . LEU A 1 70 ? -4.544 -4.026 -0.870 1.00 82.75 70 LEU A C 1
ATOM 563 O O . LEU A 1 70 ? -5.132 -3.393 -1.750 1.00 82.75 70 LEU A O 1
ATOM 567 N N . PRO A 1 71 ? -4.898 -3.890 0.424 1.00 73.31 71 PRO A N 1
ATOM 568 C CA . PRO A 1 71 ? -5.923 -2.945 0.851 1.00 73.31 71 PRO A CA 1
ATOM 569 C C . PRO A 1 71 ? -5.597 -1.535 0.342 1.00 73.31 71 PRO A C 1
ATOM 571 O O . PRO A 1 71 ? -4.446 -1.105 0.435 1.00 73.31 71 PRO A O 1
ATOM 574 N N . ALA A 1 72 ? -6.603 -0.773 -0.106 1.00 61.47 72 ALA A N 1
ATOM 575 C CA . ALA A 1 72 ? -6.452 0.594 -0.639 1.00 61.47 72 ALA A CA 1
ATOM 576 C C . ALA A 1 72 ? -5.681 1.574 0.283 1.00 61.47 72 ALA A C 1
ATOM 578 O O . ALA A 1 72 ? -5.245 2.633 -0.154 1.00 61.47 72 ALA A O 1
ATOM 579 N N . SER A 1 73 ? -5.469 1.203 1.548 1.00 55.25 73 SER A N 1
ATOM 580 C CA . SER A 1 73 ? -4.646 1.905 2.539 1.00 55.25 73 SER A CA 1
ATOM 581 C C . SER A 1 73 ? -3.126 1.670 2.416 1.00 55.25 73 SER A C 1
ATOM 583 O O . SER A 1 73 ? -2.380 2.220 3.223 1.00 55.25 73 SER A O 1
ATOM 585 N N . SER A 1 74 ? -2.652 0.833 1.485 1.00 54.84 74 SER A N 1
ATOM 586 C CA . SER A 1 74 ? -1.243 0.386 1.416 1.00 54.84 74 SER A CA 1
ATOM 587 C C . SER A 1 74 ? -0.506 0.718 0.111 1.00 54.84 74 SER A C 1
ATOM 589 O O . SER A 1 74 ? 0.653 0.337 -0.057 1.00 54.84 74 SER A O 1
ATOM 591 N N . GLY A 1 75 ? -1.122 1.497 -0.786 1.00 56.69 75 GLY A N 1
ATOM 592 C CA . GLY A 1 75 ? -0.367 2.218 -1.818 1.00 56.69 75 GLY A CA 1
ATOM 593 C C . GLY A 1 75 ? 0.609 3.220 -1.180 1.00 56.69 75 GLY A C 1
ATOM 594 O O . GLY A 1 75 ? 0.428 3.552 -0.006 1.00 56.69 75 GLY A O 1
ATOM 595 N N . PRO A 1 76 ? 1.637 3.716 -1.906 1.00 50.28 76 PRO A N 1
ATOM 596 C CA . PRO A 1 76 ? 2.488 4.796 -1.414 1.00 50.28 76 PRO A CA 1
ATOM 597 C C . PRO A 1 76 ? 1.570 5.949 -1.037 1.00 50.28 76 PRO A C 1
ATOM 599 O O . PRO A 1 76 ? 0.953 6.574 -1.899 1.00 50.28 76 PRO A O 1
ATOM 602 N N . ALA A 1 77 ? 1.397 6.106 0.271 1.00 50.97 77 ALA A N 1
ATOM 603 C CA . ALA A 1 77 ? 0.362 6.923 0.847 1.00 50.97 77 ALA A CA 1
ATOM 604 C C . ALA A 1 77 ? 0.479 8.322 0.245 1.00 50.97 77 ALA A C 1
ATOM 606 O O . ALA A 1 77 ? 1.465 9.027 0.469 1.00 50.97 77 ALA A O 1
ATOM 607 N N . ALA A 1 78 ? -0.555 8.742 -0.490 1.00 54.53 78 ALA A N 1
ATOM 608 C CA . ALA A 1 78 ? -0.949 10.134 -0.397 1.00 54.53 78 ALA A CA 1
ATOM 609 C C . ALA A 1 78 ? -0.947 10.436 1.104 1.00 54.53 78 ALA A C 1
ATOM 611 O O . ALA A 1 78 ? -1.554 9.673 1.862 1.00 54.53 78 ALA A O 1
ATOM 612 N N . ALA A 1 79 ? -0.147 11.421 1.526 1.00 61.31 79 ALA A N 1
ATOM 613 C CA . ALA A 1 79 ? 0.008 11.768 2.933 1.00 61.31 79 ALA A CA 1
ATOM 614 C C . ALA A 1 79 ? -1.365 11.683 3.611 1.00 61.31 79 ALA A C 1
ATOM 616 O O . ALA A 1 79 ? -2.322 12.181 3.003 1.00 61.31 79 ALA A O 1
ATOM 617 N N . PRO A 1 80 ? -1.482 11.006 4.775 1.00 57.88 80 PRO A N 1
ATOM 618 C CA . PRO A 1 80 ? -2.770 10.760 5.406 1.00 57.88 80 PRO A CA 1
ATOM 619 C C . PRO A 1 80 ? -3.520 12.074 5.395 1.00 57.88 80 PRO A C 1
ATOM 621 O O . PRO A 1 80 ? -3.011 13.082 5.901 1.00 57.88 80 PRO A O 1
ATOM 624 N N . THR A 1 81 ? -4.664 12.092 4.712 1.00 68.62 81 THR A N 1
ATOM 625 C CA . THR A 1 81 ? -5.370 13.353 4.542 1.00 68.62 81 THR A CA 1
ATOM 626 C C . THR A 1 81 ? -5.655 13.904 5.943 1.00 68.62 81 THR A C 1
ATOM 628 O O . THR A 1 81 ? -5.753 13.129 6.906 1.00 68.62 81 THR A O 1
ATOM 631 N N . PRO A 1 82 ? -5.772 15.228 6.126 1.00 71.50 82 PRO A N 1
ATOM 632 C CA . PRO A 1 82 ? -6.137 15.788 7.427 1.00 71.50 82 PRO A CA 1
ATOM 633 C C . PRO A 1 82 ? -7.375 15.092 8.025 1.00 71.50 82 PRO A C 1
ATOM 635 O O . PRO A 1 82 ? -7.457 14.886 9.235 1.00 71.50 82 PRO A O 1
ATOM 638 N N . SER A 1 83 ? -8.281 14.635 7.155 1.00 75.38 83 SER A N 1
ATOM 639 C CA . SER A 1 83 ? -9.443 13.809 7.474 1.00 75.38 83 SER A CA 1
ATOM 640 C C . SER A 1 83 ? -9.081 12.423 8.021 1.00 75.38 83 SER A C 1
ATOM 642 O O . SER A 1 83 ? -9.658 12.010 9.022 1.00 75.38 83 SER A O 1
ATOM 644 N N . ASP A 1 84 ? -8.123 11.707 7.433 1.00 77.88 84 ASP A N 1
ATOM 645 C CA . ASP A 1 84 ? -7.697 10.383 7.917 1.00 77.88 84 ASP A CA 1
ATOM 646 C C . ASP A 1 84 ? -6.986 10.473 9.270 1.00 77.88 84 ASP A C 1
ATOM 648 O O . ASP A 1 84 ? -7.301 9.716 10.192 1.00 77.88 84 ASP A O 1
ATOM 652 N N . SER A 1 85 ? -6.102 11.463 9.430 1.00 83.38 85 SER A N 1
ATOM 653 C CA . SER A 1 85 ? -5.415 11.725 10.703 1.00 83.38 85 SER A CA 1
ATOM 654 C C . SER A 1 85 ? -6.401 12.115 11.812 1.00 83.38 85 SER A C 1
ATOM 656 O O . SER A 1 85 ? -6.300 11.629 12.942 1.00 83.38 85 SER A O 1
ATOM 658 N N . TYR A 1 86 ? -7.400 12.947 11.492 1.00 86.50 86 TYR A N 1
ATOM 659 C CA . TYR A 1 86 ? -8.482 13.288 12.419 1.00 86.50 86 TYR A CA 1
ATOM 660 C C . TYR A 1 86 ? -9.300 12.057 12.819 1.00 86.50 86 TYR A C 1
ATOM 662 O O . TYR A 1 86 ? -9.594 11.873 13.999 1.00 86.50 86 TYR A O 1
ATOM 670 N N . ARG A 1 87 ? -9.661 11.198 11.859 1.00 85.44 87 ARG A N 1
ATOM 671 C CA . ARG A 1 87 ? -10.456 9.986 12.120 1.00 85.44 87 ARG A CA 1
ATOM 672 C C . ARG A 1 87 ? -9.726 9.012 13.030 1.00 85.44 87 ARG A C 1
ATOM 674 O O . ARG A 1 87 ? -10.343 8.461 13.944 1.00 85.44 87 ARG A O 1
ATOM 681 N N . GLU A 1 88 ? -8.431 8.837 12.809 1.00 86.50 88 GLU A N 1
ATOM 682 C CA . GLU A 1 88 ? -7.595 8.005 13.667 1.00 86.50 88 GLU A CA 1
ATOM 683 C C . GLU A 1 88 ? -7.512 8.587 15.087 1.00 86.50 88 GLU A C 1
ATOM 685 O O . GLU A 1 88 ? -7.808 7.898 16.066 1.00 86.50 88 GLU A O 1
ATOM 690 N N . GLY A 1 89 ? -7.250 9.893 15.210 1.00 90.31 89 GLY A N 1
ATOM 691 C CA . GLY A 1 89 ? -7.256 10.590 16.500 1.00 90.31 89 GLY A CA 1
ATOM 692 C C . GLY A 1 89 ? -8.606 10.513 17.226 1.00 90.31 89 GLY A C 1
ATOM 693 O O . GLY A 1 89 ? -8.656 10.302 18.442 1.00 90.31 89 GLY A O 1
ATOM 694 N N . TYR A 1 90 ? -9.713 10.610 16.487 1.00 92.56 90 TYR A N 1
ATOM 695 C CA . TYR A 1 90 ? -11.066 10.490 17.026 1.00 92.56 90 TYR A CA 1
ATOM 696 C C . TYR A 1 90 ? -11.343 9.078 17.560 1.00 92.56 90 TYR A C 1
ATOM 698 O O . TYR A 1 90 ? -11.876 8.930 18.663 1.00 92.56 90 TYR A O 1
ATOM 706 N N . ARG A 1 91 ? -10.930 8.030 16.831 1.00 91.44 91 ARG A N 1
ATOM 707 C CA . ARG A 1 91 ? -11.038 6.630 17.284 1.00 91.44 91 ARG A CA 1
ATOM 708 C C . ARG A 1 91 ? -10.201 6.367 18.531 1.00 91.44 91 ARG A C 1
ATOM 710 O O . ARG A 1 91 ? -10.708 5.776 19.486 1.00 91.44 91 ARG A O 1
ATOM 717 N N . ALA A 1 92 ? -8.961 6.849 18.558 1.00 93.69 92 ALA A N 1
ATOM 718 C CA . ALA A 1 92 ? -8.083 6.720 19.718 1.00 93.69 92 ALA A CA 1
ATOM 719 C C . ALA A 1 92 ? -8.666 7.425 20.960 1.00 93.69 92 ALA A C 1
ATOM 721 O O . ALA A 1 92 ? -8.650 6.873 22.065 1.00 93.69 92 ALA A O 1
ATOM 722 N N . CYS A 1 93 ? -9.243 8.618 20.779 1.00 94.06 93 CYS A N 1
ATOM 723 C CA . CYS A 1 93 ? -9.947 9.339 21.838 1.00 94.06 93 CYS A CA 1
ATOM 724 C C . CYS A 1 93 ? -11.164 8.551 22.348 1.00 94.06 93 CYS A C 1
ATOM 726 O O . CYS A 1 93 ? -11.315 8.360 23.557 1.00 94.06 93 CYS A O 1
ATOM 728 N N . LEU A 1 94 ? -11.990 8.020 21.441 1.00 94.75 94 LEU A N 1
ATOM 729 C CA . LEU A 1 94 ? -13.150 7.199 21.790 1.00 94.75 94 LEU A CA 1
ATOM 730 C C . LEU A 1 94 ? -12.779 5.952 22.594 1.00 94.75 94 LEU A C 1
ATOM 732 O O . LEU A 1 94 ? -13.440 5.642 23.586 1.00 94.75 94 LEU A O 1
ATOM 736 N N . ALA A 1 95 ? -11.715 5.253 22.196 1.00 93.69 95 ALA A N 1
ATOM 737 C CA . ALA A 1 95 ? -11.214 4.090 22.923 1.00 93.69 95 ALA A CA 1
ATOM 738 C C . ALA A 1 95 ? -10.793 4.461 24.354 1.00 93.69 95 ALA A C 1
ATOM 740 O O . ALA A 1 95 ? -11.111 3.753 25.312 1.00 93.69 95 ALA A O 1
ATOM 741 N N . ARG A 1 96 ? -10.138 5.617 24.523 1.00 94.81 96 ARG A N 1
ATOM 742 C CA . ARG A 1 96 ? -9.762 6.131 25.845 1.00 94.81 96 ARG A CA 1
ATOM 743 C C . ARG A 1 96 ? -10.987 6.492 26.683 1.00 94.81 96 ARG A C 1
ATOM 745 O O . ARG A 1 96 ? -11.046 6.107 27.849 1.00 94.81 96 ARG A O 1
ATOM 752 N N . LEU A 1 97 ? -11.970 7.179 26.101 1.00 94.44 97 LEU A N 1
ATOM 753 C CA . LEU A 1 97 ? -13.219 7.529 26.783 1.00 94.44 97 LEU A CA 1
ATOM 754 C C . LEU A 1 97 ? -13.984 6.288 27.241 1.00 94.44 97 LEU A C 1
ATOM 756 O O . LEU A 1 97 ? -14.474 6.264 28.366 1.00 94.44 97 LEU A O 1
ATOM 760 N N . ALA A 1 98 ? -14.028 5.237 26.419 1.00 92.06 98 ALA A N 1
ATOM 761 C CA . ALA A 1 98 ? -14.677 3.979 26.781 1.00 92.06 98 ALA A CA 1
ATOM 762 C C . ALA A 1 98 ? -14.053 3.323 28.023 1.00 92.06 98 ALA A C 1
ATOM 764 O O . ALA A 1 98 ? -14.755 2.653 28.774 1.00 92.06 98 ALA A O 1
ATOM 765 N N . ARG A 1 99 ? -12.757 3.553 28.266 1.00 92.94 99 ARG A N 1
ATOM 766 C CA . ARG A 1 99 ? -12.051 3.066 29.456 1.00 92.94 99 ARG A CA 1
ATOM 767 C C . ARG A 1 99 ? -12.235 3.975 30.673 1.00 92.94 99 ARG A C 1
ATOM 769 O O . ARG A 1 99 ? -12.313 3.481 31.790 1.00 92.94 99 ARG A O 1
ATOM 776 N N . VAL A 1 100 ? -12.267 5.293 30.468 1.00 92.69 100 VAL A N 1
ATOM 777 C CA . VAL A 1 100 ? -12.274 6.283 31.560 1.00 92.69 100 VAL A CA 1
ATOM 778 C C . VAL A 1 100 ? -13.683 6.545 32.092 1.00 92.69 100 VAL A C 1
ATOM 780 O O . VAL A 1 100 ? -13.869 6.591 33.304 1.00 92.69 100 VAL A O 1
ATOM 783 N N . LEU A 1 101 ? -14.690 6.667 31.224 1.00 90.69 101 LEU A N 1
ATOM 784 C CA . LEU A 1 101 ? -16.052 7.019 31.644 1.00 90.69 101 LEU A CA 1
ATOM 785 C C . LEU A 1 101 ? -16.664 6.054 32.677 1.00 90.69 101 LEU A C 1
ATOM 787 O O . LEU A 1 101 ? -17.254 6.550 33.631 1.00 90.69 101 LEU A O 1
ATOM 791 N N . PRO A 1 102 ? -16.486 4.720 32.589 1.00 85.75 102 PRO A N 1
ATOM 792 C CA . PRO A 1 102 ? -16.976 3.805 33.625 1.00 85.75 102 PRO A CA 1
ATOM 793 C C . PRO A 1 102 ? -16.310 3.998 34.995 1.00 85.75 102 PRO A C 1
ATOM 795 O O . PRO A 1 102 ? -16.881 3.631 36.017 1.00 85.75 102 PRO A O 1
ATOM 798 N N . THR A 1 103 ? -15.099 4.562 35.029 1.00 87.31 103 THR A N 1
ATOM 799 C CA . THR A 1 103 ? -14.376 4.857 36.278 1.00 87.31 103 THR A CA 1
ATOM 800 C C . THR A 1 103 ? -14.759 6.213 36.881 1.00 87.31 103 THR A C 1
ATOM 802 O O . THR A 1 103 ? -14.490 6.466 38.056 1.00 87.31 103 THR A O 1
ATOM 805 N N . CYS A 1 104 ? -15.426 7.083 36.114 1.00 84.12 104 CYS A N 1
ATOM 806 C CA . CYS A 1 104 ? -15.899 8.377 36.589 1.00 84.12 104 CYS A CA 1
ATOM 807 C C . CYS A 1 104 ? -17.174 8.218 37.425 1.00 84.12 104 CYS A C 1
ATOM 809 O O . CYS A 1 104 ? -18.259 8.032 36.888 1.00 84.12 104 CYS A O 1
ATOM 811 N N . ARG A 1 105 ? -17.066 8.401 38.746 1.00 83.06 105 ARG A N 1
ATOM 812 C CA . ARG A 1 105 ? -18.219 8.366 39.671 1.00 83.06 105 ARG A CA 1
ATOM 813 C C . ARG A 1 105 ? -19.149 9.584 39.593 1.00 83.06 105 ARG A C 1
ATOM 815 O O . ARG A 1 105 ? -20.166 9.612 40.267 1.00 83.06 105 ARG A O 1
ATOM 822 N N . VAL A 1 106 ? -18.786 10.588 38.794 1.00 85.94 106 VAL A N 1
ATOM 823 C CA . VAL A 1 106 ? -19.555 11.831 38.610 1.00 85.94 106 VAL A CA 1
ATOM 824 C C . VAL A 1 106 ? -20.684 11.656 37.588 1.00 85.94 106 VAL A C 1
ATOM 826 O O . VAL A 1 106 ? -21.673 12.380 37.645 1.00 85.94 106 VAL A O 1
ATOM 829 N N . LEU A 1 107 ? -20.547 10.716 36.646 1.00 85.88 107 LEU A N 1
ATOM 830 C CA . LEU A 1 107 ? -21.492 10.539 35.546 1.00 85.88 107 LEU A CA 1
ATOM 831 C C . LEU A 1 107 ? -22.226 9.203 35.680 1.00 85.88 107 LEU A C 1
ATOM 833 O O . LEU A 1 107 ? -21.594 8.153 35.772 1.00 85.88 107 LEU A O 1
ATOM 837 N N . GLU A 1 108 ? -23.558 9.242 35.638 1.00 90.50 108 GLU A N 1
ATOM 838 C CA . GLU A 1 108 ? -24.395 8.041 35.694 1.00 90.50 108 GLU A CA 1
ATOM 839 C C . GLU A 1 108 ? -24.018 7.036 34.585 1.00 90.50 108 GLU A C 1
ATOM 841 O O . GLU A 1 108 ? -23.870 7.437 33.420 1.00 90.50 108 GLU A O 1
ATOM 846 N N . PRO A 1 109 ? -23.920 5.724 34.879 1.00 87.69 109 PRO A N 1
ATOM 847 C CA . PRO A 1 109 ? -23.502 4.712 33.904 1.00 87.69 109 PRO A CA 1
ATOM 848 C C . PRO A 1 109 ? -24.346 4.708 32.622 1.00 87.69 109 PRO A C 1
ATOM 850 O O . PRO A 1 109 ? -23.815 4.569 31.517 1.00 87.69 109 PRO A O 1
ATOM 853 N N . ALA A 1 110 ? -25.657 4.934 32.748 1.00 89.75 110 A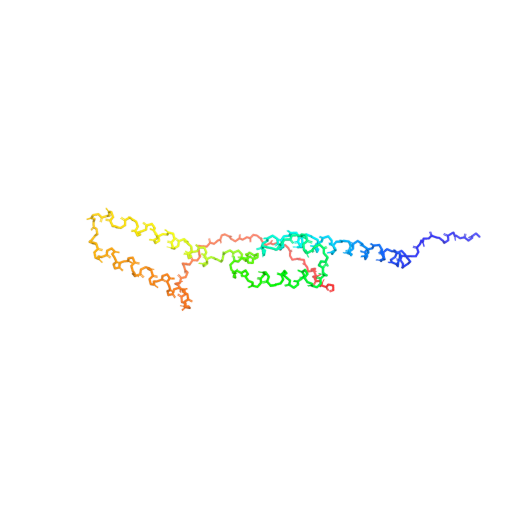LA A N 1
ATOM 854 C CA . ALA A 1 110 ? -26.574 5.016 31.612 1.00 89.75 110 ALA A CA 1
ATOM 855 C C . ALA A 1 110 ? -26.294 6.232 30.707 1.00 89.75 110 ALA A C 1
ATOM 857 O O . ALA A 1 110 ? -26.440 6.160 29.483 1.00 89.75 110 ALA A O 1
ATOM 858 N N . VAL A 1 111 ? -25.862 7.354 31.290 1.00 91.38 111 VAL A N 1
ATOM 859 C CA . VAL A 1 111 ? -25.495 8.570 30.551 1.00 91.38 111 VAL A CA 1
ATOM 860 C C . VAL A 1 111 ? -24.157 8.367 29.839 1.00 91.38 111 VAL A C 1
ATOM 862 O O . VAL A 1 111 ? -24.048 8.678 28.651 1.00 91.38 111 VAL A O 1
ATOM 865 N N . SER A 1 112 ? -23.180 7.762 30.517 1.00 91.38 112 SER A N 1
ATOM 866 C CA . SER A 1 112 ? -21.884 7.376 29.942 1.00 91.38 112 SER A CA 1
ATOM 867 C C . SER A 1 112 ? -22.038 6.451 28.730 1.00 91.38 112 SER A C 1
ATOM 869 O O . SER A 1 112 ? -21.420 6.679 27.686 1.00 91.38 112 SER A O 1
ATOM 871 N N . ALA A 1 113 ? -22.909 5.440 28.830 1.00 90.94 113 ALA A N 1
ATOM 872 C CA . ALA A 1 113 ? -23.195 4.514 27.736 1.00 90.94 113 ALA A CA 1
ATOM 873 C C . ALA A 1 113 ? -23.831 5.227 26.532 1.00 90.94 113 ALA A C 1
ATOM 875 O O . ALA A 1 113 ? -23.370 5.064 25.399 1.00 90.94 113 ALA A O 1
ATOM 876 N N . ARG A 1 114 ? -24.836 6.079 26.775 1.00 93.69 114 ARG A N 1
ATOM 877 C CA . ARG A 1 114 ? -25.486 6.885 25.728 1.00 93.69 114 ARG A CA 1
ATOM 878 C C . ARG A 1 114 ? -24.520 7.840 25.029 1.00 93.69 114 ARG A C 1
ATOM 880 O O . ARG A 1 114 ? -24.616 8.008 23.813 1.00 93.69 114 ARG A O 1
ATOM 887 N N . LEU A 1 115 ? -23.600 8.452 25.775 1.00 92.31 115 LEU A N 1
ATOM 888 C CA . LEU A 1 115 ? -22.586 9.354 25.231 1.00 92.31 115 LEU A CA 1
ATOM 889 C C . LEU A 1 115 ? -21.615 8.609 24.307 1.00 92.31 115 LEU A C 1
ATOM 891 O O . LEU A 1 115 ? -21.411 9.030 23.169 1.00 92.31 115 LEU A O 1
ATOM 895 N N . LEU A 1 116 ? -21.052 7.487 24.765 1.00 93.00 116 LEU A N 1
ATOM 896 C CA . LEU A 1 116 ? -20.144 6.668 23.954 1.00 93.00 116 LEU A CA 1
ATOM 897 C C . LEU A 1 116 ? -20.815 6.177 22.676 1.00 93.00 116 LEU A C 1
ATOM 899 O O . LEU A 1 116 ? -20.221 6.213 21.601 1.00 93.00 116 LEU A O 1
ATOM 903 N N . GLU A 1 117 ? -22.062 5.746 22.793 1.00 93.75 117 GLU A N 1
ATOM 904 C CA . GLU A 1 117 ? -22.845 5.256 21.673 1.00 93.75 117 GLU A CA 1
ATOM 905 C C . GLU A 1 117 ? -23.167 6.370 20.658 1.00 93.75 117 GLU A C 1
ATOM 907 O O . GLU A 1 117 ? -23.029 6.180 19.448 1.00 93.75 117 GLU A O 1
ATOM 912 N N . HIS A 1 118 ? -23.493 7.578 21.126 1.00 94.19 118 HIS A N 1
ATOM 913 C CA . HIS A 1 118 ? -23.645 8.743 20.252 1.00 94.19 118 HIS A CA 1
ATOM 914 C C . HIS A 1 118 ? -22.348 9.074 19.495 1.00 94.19 118 HIS A C 1
ATOM 916 O O . HIS A 1 118 ? -22.375 9.292 18.282 1.00 94.19 118 HIS A O 1
ATOM 922 N N . LEU A 1 119 ? -21.206 9.075 20.187 1.00 93.12 119 LEU A N 1
ATOM 923 C CA . LEU A 1 119 ? -19.906 9.370 19.581 1.00 93.12 119 LEU A CA 1
ATOM 924 C C . LEU A 1 119 ? -19.485 8.290 18.565 1.00 93.12 119 LEU A C 1
ATOM 926 O O . LEU A 1 119 ? -18.953 8.618 17.505 1.00 93.12 119 LEU A O 1
ATOM 930 N N . ARG A 1 120 ? -19.790 7.011 18.823 1.00 91.81 120 ARG A N 1
ATOM 931 C CA . ARG A 1 120 ? -19.564 5.917 17.858 1.00 91.81 120 ARG A CA 1
ATOM 932 C C . ARG A 1 120 ? -20.386 6.089 16.586 1.00 91.81 120 ARG A C 1
ATOM 934 O O . ARG A 1 120 ? -19.830 5.987 15.493 1.00 91.81 120 ARG A O 1
ATOM 941 N N . ARG A 1 121 ? -21.677 6.415 16.711 1.00 91.12 121 ARG A N 1
ATOM 942 C CA . ARG A 1 121 ? -22.537 6.696 15.550 1.00 91.12 121 ARG A CA 1
ATOM 943 C C . ARG A 1 121 ? -22.035 7.879 14.733 1.00 91.12 121 ARG A C 1
ATOM 945 O O . ARG A 1 121 ? -22.053 7.812 13.511 1.00 91.12 121 ARG A O 1
ATOM 952 N N . ARG A 1 122 ? -21.518 8.918 15.390 1.00 87.88 122 ARG A N 1
ATOM 953 C CA . ARG A 1 122 ? -20.926 10.080 14.714 1.00 87.88 122 ARG A CA 1
ATOM 954 C C . ARG A 1 122 ? -19.627 9.740 13.973 1.00 87.88 122 ARG A C 1
ATOM 956 O O . ARG A 1 122 ? -19.390 10.255 12.885 1.00 87.88 122 ARG A O 1
ATOM 963 N N . ALA A 1 123 ? -18.812 8.837 14.524 1.00 85.00 123 ALA A N 1
ATOM 964 C CA . ALA A 1 123 ? -17.632 8.297 13.839 1.00 85.00 123 ALA A CA 1
ATOM 965 C C . ALA A 1 123 ? -18.000 7.511 12.568 1.00 85.00 123 ALA A C 1
ATOM 967 O O . ALA A 1 123 ? -17.247 7.534 11.594 1.00 85.00 123 ALA A O 1
ATOM 968 N N . ALA A 1 124 ? -19.138 6.808 12.596 1.00 79.06 124 ALA A N 1
ATOM 969 C CA . ALA A 1 124 ? -19.660 6.052 11.464 1.00 79.06 124 ALA A CA 1
ATOM 970 C C . ALA A 1 124 ? -20.359 6.949 10.431 1.00 79.06 124 ALA A C 1
ATOM 972 O O . ALA A 1 124 ? -20.184 6.731 9.244 1.00 79.06 124 ALA A O 1
ATOM 973 N N . SER A 1 125 ? -21.091 7.990 10.842 1.00 70.75 125 SER A N 1
ATOM 974 C CA . SER A 1 125 ? -21.774 8.903 9.912 1.00 70.75 125 SER A CA 1
ATOM 975 C C . SER A 1 125 ? -20.819 9.840 9.172 1.00 70.75 125 SER A C 1
ATO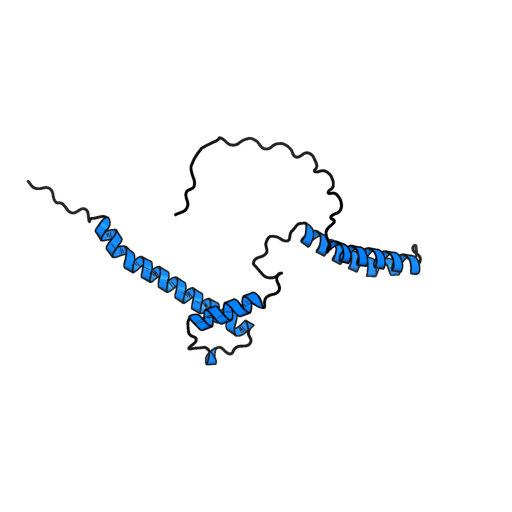M 977 O O . SER A 1 125 ? -21.134 10.283 8.076 1.00 70.75 125 SER A O 1
ATOM 979 N N . ALA A 1 126 ? -19.627 10.101 9.718 1.00 61.19 126 ALA A N 1
ATOM 980 C CA . ALA A 1 126 ? -18.574 10.860 9.037 1.00 61.19 126 ALA A CA 1
ATOM 981 C C . ALA A 1 126 ? -18.042 10.181 7.752 1.00 61.19 126 ALA A C 1
ATOM 983 O O . ALA A 1 126 ? -17.176 10.739 7.084 1.00 61.19 126 ALA A O 1
ATOM 984 N N . THR A 1 127 ? -18.524 8.980 7.404 1.00 55.06 127 THR A N 1
ATOM 985 C CA . THR A 1 127 ? -18.252 8.333 6.112 1.00 55.06 127 THR A CA 1
ATOM 986 C C . THR A 1 127 ? -19.207 8.766 5.000 1.00 55.06 127 THR A C 1
ATOM 988 O O . THR A 1 127 ? -18.948 8.438 3.848 1.00 55.06 127 THR A O 1
ATOM 991 N N . SER A 1 128 ? -20.298 9.466 5.327 1.00 52.59 128 SER A N 1
ATOM 992 C CA . SER A 1 128 ? -21.301 9.939 4.373 1.00 52.59 128 SER A CA 1
ATOM 993 C C . SER A 1 128 ? -21.352 11.463 4.429 1.00 52.59 128 SER A C 1
ATOM 995 O O . SER A 1 128 ? -21.949 12.020 5.340 1.00 52.59 128 SER A O 1
ATOM 997 N N . ASP A 1 129 ? -20.656 12.095 3.486 1.00 51.38 129 ASP A N 1
ATOM 998 C CA . ASP A 1 129 ? -20.849 13.465 2.990 1.00 51.38 129 ASP A CA 1
ATOM 999 C C . ASP A 1 129 ? -21.450 14.487 3.984 1.00 51.38 129 ASP A C 1
ATOM 1001 O O . ASP A 1 129 ? -22.662 14.585 4.162 1.00 51.38 129 ASP A O 1
ATOM 1005 N N . GLY A 1 130 ? -20.590 15.256 4.661 1.00 50.28 130 GLY A N 1
ATOM 1006 C CA . GLY A 1 130 ? -21.024 16.306 5.589 1.00 50.28 130 GLY A CA 1
ATOM 1007 C C . GLY A 1 130 ? -19.981 16.632 6.653 1.00 50.28 130 GLY A C 1
ATOM 1008 O O . GLY A 1 130 ? -20.133 16.277 7.822 1.00 50.28 130 GLY A O 1
ATOM 1009 N N . GLY A 1 131 ? -18.888 17.285 6.254 1.00 49.47 131 GLY A N 1
ATOM 1010 C CA . GLY A 1 131 ? -17.884 17.777 7.199 1.00 49.47 131 GLY A CA 1
ATOM 1011 C C . GLY A 1 131 ? -18.450 18.880 8.113 1.00 49.47 131 GLY A C 1
ATOM 1012 O O . GLY A 1 131 ? -19.229 19.710 7.644 1.00 49.47 131 GLY A O 1
ATOM 1013 N N . PRO A 1 132 ? -18.079 18.939 9.409 1.00 60.12 132 PRO A N 1
ATOM 1014 C CA . PRO A 1 132 ? -18.351 20.122 10.223 1.00 60.12 132 PRO A CA 1
ATOM 1015 C C . PRO A 1 132 ? -17.602 21.340 9.645 1.00 60.12 132 PRO A C 1
ATOM 1017 O O . PRO A 1 132 ? -16.519 21.158 9.082 1.00 60.12 132 PRO A O 1
ATOM 1020 N N . PRO A 1 133 ? -18.135 22.574 9.780 1.00 50.25 133 PRO A N 1
ATOM 1021 C CA . PRO A 1 133 ? -17.464 23.763 9.267 1.00 50.25 133 PRO A CA 1
ATOM 1022 C C . PRO A 1 133 ? -16.086 23.891 9.922 1.00 50.25 133 PRO A C 1
ATOM 1024 O O . PRO A 1 133 ? -15.956 23.847 11.147 1.00 50.25 133 PRO A O 1
ATOM 1027 N N . SER A 1 134 ? -15.052 24.010 9.092 1.00 58.28 134 SER A N 1
ATOM 1028 C CA . SER A 1 134 ? -13.687 24.282 9.534 1.00 58.28 134 SER A CA 1
ATOM 1029 C C . SER A 1 134 ? -13.659 25.553 10.394 1.00 58.28 134 SER A C 1
ATOM 1031 O O . SER A 1 134 ? -14.294 26.538 10.005 1.00 58.28 134 SER A O 1
ATOM 1033 N N . PRO A 1 135 ? -12.918 25.590 11.518 1.00 63.72 135 PRO A N 1
ATOM 1034 C CA . PRO A 1 135 ? -12.653 26.855 12.195 1.00 63.72 135 PRO A CA 1
ATOM 1035 C C . PRO A 1 135 ? -11.943 27.814 11.220 1.00 63.72 135 PRO A C 1
ATOM 1037 O O . PRO A 1 135 ? -11.160 27.348 10.383 1.00 63.72 135 PRO A O 1
ATOM 1040 N N . PRO A 1 136 ? -12.213 29.132 11.283 1.00 57.81 136 PRO A N 1
ATOM 1041 C CA . PRO A 1 136 ? -11.580 30.088 10.385 1.00 57.81 136 PRO A CA 1
ATOM 1042 C C . PRO A 1 136 ? -10.053 30.038 10.568 1.00 57.81 136 PRO A C 1
ATOM 1044 O O . PRO A 1 136 ? -9.582 29.964 11.708 1.00 57.81 136 PRO A O 1
ATOM 1047 N N . PRO A 1 137 ? -9.268 30.050 9.477 1.00 58.22 137 PRO A N 1
ATOM 1048 C CA . PRO A 1 137 ? -7.817 30.059 9.577 1.00 58.22 137 PRO A CA 1
ATOM 1049 C C . PRO A 1 137 ? -7.358 31.333 10.297 1.00 58.22 137 PRO A C 1
ATOM 1051 O O . PRO A 1 137 ? -7.830 32.431 10.004 1.00 58.22 137 PRO A O 1
ATOM 1054 N N . ALA A 1 138 ? -6.432 31.183 11.247 1.00 59.59 138 ALA A N 1
ATOM 1055 C CA . ALA A 1 138 ? -5.735 32.315 11.846 1.00 59.59 138 ALA A CA 1
ATOM 1056 C C . ALA A 1 138 ? -5.028 33.131 10.742 1.00 59.59 138 ALA A C 1
ATOM 1058 O O . ALA A 1 138 ? -4.514 32.528 9.794 1.00 59.59 138 ALA A O 1
ATOM 1059 N N . PRO A 1 139 ? -4.983 34.475 10.831 1.00 51.72 139 PRO A N 1
ATOM 1060 C CA . PRO A 1 139 ? -4.323 35.291 9.821 1.00 51.72 139 PRO A CA 1
ATOM 1061 C C . PRO A 1 139 ? -2.822 34.981 9.816 1.00 51.72 139 PRO A C 1
ATOM 1063 O O . PRO A 1 139 ? -2.107 35.275 10.773 1.00 51.72 139 PRO A O 1
ATOM 1066 N N . ALA A 1 140 ? -2.352 34.342 8.746 1.00 61.06 140 ALA A N 1
ATOM 1067 C CA . ALA A 1 140 ? -0.937 34.072 8.537 1.00 61.06 140 ALA A CA 1
ATOM 1068 C C . ALA A 1 140 ? -0.210 35.363 8.104 1.00 61.06 140 ALA A C 1
ATOM 1070 O O . ALA A 1 140 ? -0.764 36.129 7.312 1.00 61.06 140 ALA A O 1
ATOM 1071 N N . PRO A 1 141 ? 1.023 35.614 8.582 1.00 55.84 141 PRO A N 1
ATOM 1072 C CA . PRO A 1 141 ? 1.847 36.711 8.087 1.00 55.84 141 PRO A CA 1
ATOM 1073 C C . PRO A 1 141 ? 2.241 36.462 6.623 1.00 55.84 141 PRO A C 1
ATOM 1075 O O . PRO A 1 141 ? 2.659 35.363 6.255 1.00 55.84 141 PRO A O 1
ATOM 1078 N N . SER A 1 142 ? 2.081 37.487 5.787 1.00 56.03 142 SER A N 1
ATOM 1079 C CA . SER A 1 142 ? 2.322 37.441 4.343 1.00 56.03 142 SER A CA 1
ATOM 1080 C C . SER A 1 142 ? 3.775 37.063 4.002 1.00 56.03 142 SER A C 1
ATOM 1082 O O . SER A 1 142 ? 4.695 37.651 4.575 1.00 56.03 142 SER A O 1
ATOM 1084 N N . PRO A 1 143 ? 4.020 36.142 3.052 1.00 65.88 143 PRO A N 1
ATOM 1085 C CA . PRO A 1 143 ? 5.369 35.859 2.568 1.00 65.88 143 PRO A CA 1
ATOM 1086 C C . PRO A 1 143 ? 5.861 36.933 1.573 1.00 65.88 143 PRO A C 1
ATOM 1088 O O . PRO A 1 143 ? 5.052 37.481 0.820 1.00 65.88 143 PRO A O 1
ATOM 1091 N N . PRO A 1 144 ? 7.176 37.230 1.531 1.00 57.44 144 PRO A N 1
ATOM 1092 C CA . PRO A 1 144 ? 7.762 38.137 0.546 1.00 57.44 144 PRO A CA 1
ATOM 1093 C C . PRO A 1 144 ? 7.756 37.518 -0.862 1.00 57.44 144 PRO A C 1
ATOM 1095 O O . PRO A 1 144 ? 8.035 36.333 -1.048 1.00 57.44 144 PRO A O 1
ATOM 1098 N N . GLU A 1 145 ? 7.427 38.343 -1.851 1.00 55.50 145 GLU A N 1
ATOM 1099 C CA . GLU A 1 145 ? 7.246 37.979 -3.258 1.00 55.50 145 GLU A CA 1
ATOM 1100 C C . GLU A 1 145 ? 8.590 37.634 -3.945 1.00 55.50 145 GLU A C 1
ATOM 1102 O O . GLU A 1 145 ? 9.537 38.419 -3.850 1.00 55.50 145 GLU A O 1
ATOM 1107 N N . PRO A 1 146 ? 8.719 36.493 -4.653 1.00 60.88 146 PRO A N 1
ATOM 1108 C CA . PRO A 1 146 ? 9.904 36.196 -5.457 1.00 60.88 146 PRO A CA 1
ATOM 1109 C C . PRO A 1 146 ? 9.789 36.748 -6.894 1.00 60.88 146 PRO A C 1
ATOM 1111 O O . PRO A 1 146 ? 8.692 36.816 -7.454 1.00 60.88 146 PRO A O 1
ATOM 1114 N N . PRO A 1 147 ? 10.918 37.111 -7.536 1.00 51.38 147 PRO A N 1
ATOM 1115 C CA . PRO A 1 147 ? 10.911 37.751 -8.845 1.00 51.38 147 PRO A CA 1
ATOM 1116 C C . PRO A 1 147 ? 10.396 36.815 -9.944 1.00 51.38 147 PRO A C 1
ATOM 1118 O O . PRO A 1 147 ? 10.855 35.684 -10.117 1.00 51.38 147 PRO A O 1
ATOM 1121 N N . ARG A 1 148 ? 9.453 37.346 -10.727 1.00 52.91 148 ARG A N 1
ATOM 1122 C CA . ARG A 1 148 ? 8.947 36.774 -11.977 1.00 52.91 148 ARG A CA 1
ATOM 1123 C C . ARG A 1 148 ? 10.102 36.471 -12.931 1.00 52.91 148 ARG A C 1
ATOM 1125 O O . ARG A 1 148 ? 10.782 37.389 -13.380 1.00 52.91 148 ARG A O 1
ATOM 1132 N N . ASN A 1 149 ? 10.246 35.210 -13.325 1.00 53.75 149 ASN A N 1
ATOM 1133 C CA . ASN A 1 149 ? 11.021 34.846 -14.505 1.00 53.75 149 ASN A CA 1
ATOM 1134 C C . ASN A 1 149 ? 10.200 33.875 -15.374 1.00 53.75 149 ASN A C 1
ATOM 1136 O O . ASN A 1 149 ? 9.776 32.831 -14.870 1.00 53.75 149 ASN A O 1
ATOM 1140 N N . PRO A 1 150 ? 9.921 34.196 -16.652 1.00 56.81 150 PRO A N 1
ATOM 1141 C CA . PRO A 1 150 ? 9.107 33.360 -17.521 1.00 56.81 150 PRO A CA 1
ATOM 1142 C C . PRO A 1 150 ? 10.011 32.355 -18.242 1.00 56.81 150 PRO A C 1
ATOM 1144 O O . PRO A 1 150 ? 10.595 32.645 -19.282 1.00 56.81 150 PRO A O 1
ATOM 1147 N N . GLY A 1 151 ? 10.145 31.160 -17.674 1.00 51.16 151 GLY A N 1
ATOM 1148 C CA . GLY A 1 151 ? 10.912 30.064 -18.263 1.00 51.16 151 GLY A CA 1
ATOM 1149 C C . GLY A 1 151 ? 10.041 28.830 -18.433 1.00 51.16 151 GLY A C 1
ATOM 1150 O O . GLY A 1 151 ? 9.909 28.036 -17.510 1.00 51.16 151 GLY A O 1
ATOM 1151 N N . LEU A 1 152 ? 9.428 28.715 -19.611 1.00 55.69 152 LEU A N 1
ATOM 1152 C CA . LEU A 1 152 ? 8.662 27.574 -20.115 1.00 55.69 152 LEU A CA 1
ATOM 1153 C C . LEU A 1 152 ? 9.250 26.215 -19.691 1.00 55.69 152 LEU A C 1
ATOM 1155 O O . LEU A 1 152 ? 10.315 25.818 -20.162 1.00 55.69 152 LEU A O 1
ATOM 1159 N N . TRP A 1 153 ? 8.489 25.445 -18.917 1.00 55.72 153 TRP A N 1
ATOM 1160 C CA . TRP A 1 153 ? 8.637 23.992 -18.886 1.00 55.72 153 TRP A CA 1
ATOM 1161 C C . TRP A 1 153 ? 7.943 23.397 -20.121 1.00 55.72 153 TRP A C 1
ATOM 1163 O O . TRP A 1 153 ? 6.773 23.686 -20.374 1.00 55.72 153 TRP A O 1
ATOM 1173 N N . ARG A 1 154 ? 8.647 22.559 -20.891 1.00 54.78 154 ARG A N 1
ATOM 1174 C CA . ARG A 1 154 ? 8.061 21.673 -21.913 1.00 54.78 154 ARG A CA 1
ATOM 1175 C C . ARG A 1 154 ? 8.397 20.217 -21.566 1.00 54.78 154 ARG A C 1
ATOM 1177 O O . ARG A 1 154 ? 9.564 19.945 -21.284 1.00 54.78 154 ARG A O 1
ATOM 1184 N N . PRO A 1 155 ? 7.424 19.290 -21.588 1.00 58.22 155 PRO A N 1
ATOM 1185 C CA . PRO A 1 155 ? 7.704 17.866 -21.521 1.00 58.22 155 PRO A CA 1
ATOM 1186 C C . PRO A 1 155 ? 8.229 17.361 -22.871 1.00 58.22 155 PRO A C 1
ATOM 1188 O O . PRO A 1 155 ? 7.898 17.909 -23.925 1.00 58.22 155 PRO A O 1
ATOM 1191 N N . TRP A 1 156 ? 9.089 16.351 -22.773 1.00 55.22 156 TRP A N 1
ATOM 1192 C CA . TRP A 1 156 ? 9.737 15.620 -23.859 1.00 55.22 156 TRP A CA 1
ATOM 1193 C C . TRP A 1 156 ? 8.738 14.833 -24.703 1.00 55.22 156 TRP A C 1
ATOM 1195 O O . TRP A 1 156 ? 7.773 14.303 -24.106 1.00 55.22 156 TRP A O 1
#

Foldseek 3Di:
DDDDDDPPDVVVVVVVCVVVVVVVVVVVVVVVLVVLLVPQCVVVVHDCVVCVPPDSVRSVVSSVVVVVPDDPCPDPDPPCPPVNVVLVVLVVVLVVLVVVVVVDPVDDPVRSVVVSVVSVVVSVCVVDDDDDDDDDDDDDDDDDDDDDDDDDDDDD

Secondary structure (DSSP, 8-state):
------S--HHHHHHHHHHHHHHHHHHHHHHHHHHHHHHHHHHTT--GGGGTT--HHHHHHHHHHHHHHS-TT-SS-----HHHHHHHHHHHHHHHHHHHGGG-TTS-HHHHHHHHHHHHHHHHHTTSS-PPPPPPPP-PPPPPPPPP--------

Organism: Capra hircus (NCBI:txid9925)